Protein AF-A8T681-F1 (afdb_monomer)

Secondary structure (DSSP, 8-state):
------SS---HHHHHHHHHHS-HHHHHHHHHHHHHHHHHHHTTS--EEEEEETTEEEEEE----GGGS-GGGTHHHHHHHTT-

pLDDT: mean 75.8, std 19.45, range [38.16, 96.69]

Mean predicted aligned error: 12.93 Å

Nearest PDB structures (foldseek):
  7t4s-assembly1_B  TM=4.358E-01  e=4.184E+00  Human betaherpesvirus 5
  7vpg-assembly1_B  TM=3.154E-01  e=6.335E+00  Homo sapiens
  5t7z-assembly1_A  TM=2.646E-01  e=6.335E+00  Sorangium cellulosum

Solvent-accessible surface area (backbone atoms only — not comparable to full-atom values): 5468 Å² total; per-residue (Å²): 136,91,85,82,75,80,90,66,65,81,56,72,65,53,60,56,53,51,52,70,74,46,57,67,72,59,47,51,52,52,50,52,53,52,51,52,35,50,51,29,46,75,70,76,42,80,24,60,49,79,45,80,55,97,90,43,79,45,78,52,70,70,88,79,67,87,82,70,62,62,82,77,64,71,61,61,65,60,57,58,64,74,71,110

Structure (mmCIF, N/CA/C/O backbone):
data_AF-A8T681-F1
#
_entry.id   AF-A8T681-F1
#
loop_
_atom_site.group_PDB
_atom_site.id
_atom_site.type_symbol
_atom_site.label_atom_id
_atom_site.label_alt_id
_atom_site.label_comp_id
_atom_site.label_asym_id
_atom_site.label_entity_id
_atom_site.label_seq_id
_atom_site.pdbx_PDB_ins_code
_atom_site.Cartn_x
_atom_sit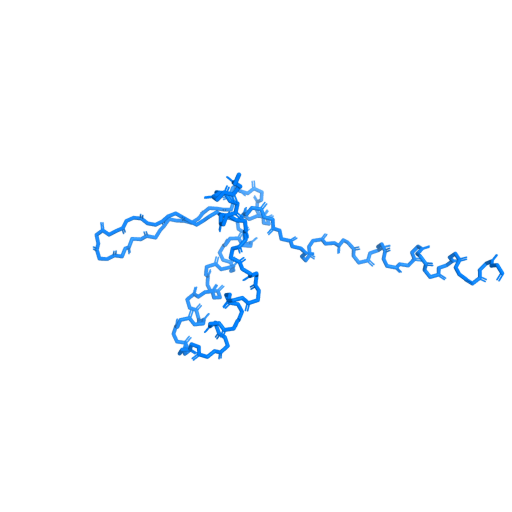e.Cartn_y
_atom_site.Cartn_z
_atom_site.occupancy
_atom_site.B_iso_or_equiv
_atom_site.auth_seq_id
_atom_site.auth_comp_id
_atom_site.auth_as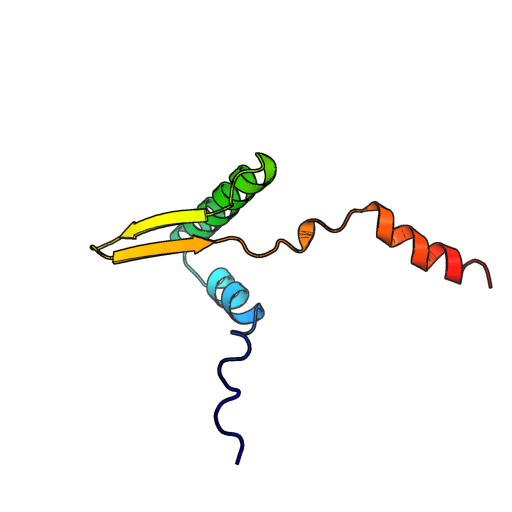ym_id
_atom_site.auth_atom_id
_atom_site.pdbx_PDB_model_num
ATOM 1 N N . MET A 1 1 ? 15.184 -33.594 12.217 1.00 38.16 1 MET A N 1
ATOM 2 C CA . MET A 1 1 ? 15.365 -32.686 11.062 1.00 38.16 1 MET A CA 1
ATOM 3 C C . MET A 1 1 ? 14.187 -31.723 11.016 1.00 38.16 1 MET A C 1
ATOM 5 O O . MET A 1 1 ? 13.087 -32.143 10.691 1.00 38.16 1 MET A O 1
ATOM 9 N N . LYS A 1 2 ? 14.389 -30.468 11.439 1.00 47.53 2 LYS A N 1
ATOM 10 C CA . LYS A 1 2 ? 13.392 -29.389 11.361 1.00 47.53 2 LYS A CA 1
ATOM 11 C C . LYS A 1 2 ? 13.455 -28.797 9.954 1.00 47.53 2 LYS A C 1
ATOM 13 O O . LYS A 1 2 ? 14.334 -27.991 9.682 1.00 47.53 2 LYS A O 1
ATOM 18 N N . VAL A 1 3 ? 12.577 -29.233 9.058 1.00 48.50 3 VAL A N 1
ATOM 19 C CA . VAL A 1 3 ? 12.514 -28.710 7.681 1.00 48.50 3 VAL A CA 1
ATOM 20 C C . VAL A 1 3 ? 11.140 -28.104 7.418 1.00 48.50 3 VAL A C 1
ATOM 22 O O . VAL A 1 3 ? 10.574 -28.333 6.371 1.00 48.50 3 VAL A O 1
ATOM 25 N N . ILE A 1 4 ? 10.556 -27.366 8.369 1.00 44.75 4 ILE A N 1
ATOM 26 C CA . ILE A 1 4 ? 9.396 -26.499 8.088 1.00 44.75 4 ILE A CA 1
ATOM 27 C C . ILE A 1 4 ? 9.419 -25.307 9.059 1.00 44.75 4 ILE A C 1
ATOM 29 O O . ILE A 1 4 ? 8.537 -25.118 9.885 1.00 44.75 4 ILE A O 1
ATOM 33 N N . GLU A 1 5 ? 10.487 -24.514 9.004 1.00 45.38 5 GLU A N 1
ATOM 34 C CA . GLU A 1 5 ? 10.558 -23.204 9.675 1.00 45.38 5 GLU A CA 1
ATOM 35 C C . GLU A 1 5 ? 10.913 -22.102 8.658 1.00 45.38 5 GLU A C 1
ATOM 37 O O . GLU A 1 5 ? 11.531 -21.098 8.987 1.00 45.38 5 GLU A O 1
ATOM 42 N N . ILE A 1 6 ? 10.535 -22.314 7.390 1.00 46.44 6 ILE A N 1
ATOM 43 C CA . ILE A 1 6 ? 10.849 -21.425 6.254 1.00 46.44 6 ILE A CA 1
ATOM 44 C C . ILE A 1 6 ? 9.683 -20.462 5.944 1.00 46.44 6 ILE A C 1
ATOM 46 O O . ILE A 1 6 ? 9.846 -19.500 5.208 1.00 46.44 6 ILE A O 1
ATOM 50 N N . ALA A 1 7 ? 8.524 -20.612 6.596 1.00 46.34 7 ALA A N 1
ATOM 51 C CA . ALA A 1 7 ? 7.437 -19.623 6.539 1.00 46.34 7 ALA A CA 1
ATOM 52 C C . ALA A 1 7 ? 7.627 -18.457 7.539 1.00 46.34 7 ALA A C 1
ATOM 54 O O . ALA A 1 7 ? 6.669 -17.788 7.925 1.00 46.34 7 ALA A O 1
ATOM 55 N N . ARG A 1 8 ? 8.855 -18.234 8.026 1.00 47.50 8 ARG A N 1
ATOM 56 C CA . ARG A 1 8 ? 9.168 -17.232 9.050 1.00 47.50 8 ARG A CA 1
ATOM 57 C C . ARG A 1 8 ? 9.817 -16.020 8.376 1.00 47.50 8 ARG A C 1
ATOM 59 O O . ARG A 1 8 ? 11.014 -16.024 8.131 1.00 47.50 8 ARG A O 1
ATOM 66 N N . LYS A 1 9 ? 8.988 -14.997 8.122 1.00 48.88 9 LYS A N 1
ATOM 67 C CA . LYS A 1 9 ? 9.316 -13.679 7.544 1.00 48.88 9 LYS A CA 1
ATOM 68 C C . LYS A 1 9 ? 9.862 -13.729 6.111 1.00 48.88 9 LYS A C 1
ATOM 70 O O . LYS A 1 9 ? 11.044 -13.970 5.897 1.00 48.88 9 LYS A O 1
ATOM 75 N N . MET A 1 10 ? 9.057 -13.299 5.133 1.00 46.34 10 MET A N 1
ATOM 76 C CA . MET A 1 10 ? 9.643 -12.439 4.096 1.00 46.34 10 MET A CA 1
ATOM 77 C C . MET A 1 10 ? 10.437 -11.363 4.845 1.00 46.34 10 MET A C 1
ATOM 79 O O . MET A 1 10 ? 9.874 -10.694 5.712 1.00 46.34 10 MET A O 1
ATOM 83 N N . ASN A 1 11 ? 11.749 -11.272 4.614 1.00 51.25 11 ASN A N 1
ATOM 84 C CA . ASN A 1 11 ? 12.563 -10.216 5.212 1.00 51.25 11 ASN A CA 1
ATOM 85 C C . ASN A 1 11 ? 11.861 -8.886 4.921 1.00 51.25 11 ASN A C 1
ATOM 87 O O . ASN A 1 11 ? 11.619 -8.598 3.756 1.00 51.25 11 ASN A O 1
ATOM 91 N N . ASN A 1 12 ? 11.522 -8.087 5.935 1.00 55.16 12 ASN A N 1
ATOM 92 C CA . ASN A 1 12 ? 10.865 -6.787 5.721 1.00 55.16 12 ASN A CA 1
ATOM 93 C C . ASN A 1 12 ? 11.661 -5.920 4.723 1.00 55.16 12 ASN A C 1
ATOM 95 O O . ASN A 1 12 ? 11.087 -5.251 3.870 1.00 55.16 12 ASN A O 1
ATOM 99 N N . ASN A 1 13 ? 12.988 -6.071 4.740 1.00 65.81 13 ASN A N 1
ATOM 100 C CA . ASN A 1 13 ? 13.920 -5.433 3.816 1.00 65.81 13 ASN A CA 1
ATOM 101 C C . ASN A 1 13 ? 13.687 -5.816 2.343 1.00 65.81 13 ASN A C 1
ATOM 103 O O . ASN A 1 13 ? 14.123 -5.096 1.457 1.00 65.81 13 ASN A O 1
ATOM 107 N N . LEU A 1 14 ? 13.055 -6.956 2.059 1.00 81.88 14 LEU A N 1
ATOM 108 C CA . LEU A 1 14 ? 12.846 -7.451 0.702 1.00 81.88 14 LEU A CA 1
ATOM 109 C C . LEU A 1 14 ? 11.779 -6.632 -0.033 1.00 81.88 14 LEU A C 1
ATOM 111 O O . LEU A 1 14 ? 11.985 -6.278 -1.188 1.00 81.88 14 LEU A O 1
ATOM 115 N N . LEU A 1 15 ? 10.672 -6.286 0.635 1.00 82.06 15 LEU A N 1
ATOM 116 C CA . LEU A 1 15 ? 9.655 -5.411 0.045 1.00 82.06 15 LEU A CA 1
ATOM 117 C C . LEU A 1 15 ? 10.236 -4.018 -0.223 1.00 82.06 15 LEU A C 1
ATOM 119 O O . LEU A 1 15 ? 10.065 -3.489 -1.314 1.00 82.06 15 LEU A O 1
ATOM 123 N N . GLU A 1 16 ? 10.972 -3.459 0.739 1.00 84.38 16 GLU A N 1
ATOM 124 C CA . GLU A 1 16 ? 11.647 -2.165 0.581 1.00 84.38 16 GLU A CA 1
ATOM 125 C C . GLU A 1 16 ? 12.658 -2.182 -0.572 1.00 84.38 16 GLU A C 1
ATOM 127 O O . GLU A 1 16 ? 12.686 -1.258 -1.382 1.00 84.38 16 GLU A O 1
ATOM 132 N N . GLN A 1 17 ? 13.449 -3.253 -0.699 1.00 88.69 17 GLN A N 1
ATOM 133 C CA . GLN A 1 17 ? 14.389 -3.428 -1.809 1.00 88.69 17 GLN A CA 1
ATOM 134 C C . GLN A 1 17 ? 13.676 -3.525 -3.158 1.00 88.69 17 GLN A C 1
ATOM 136 O O . GLN A 1 17 ? 14.105 -2.877 -4.112 1.00 88.69 17 GLN A O 1
ATOM 141 N N . TYR A 1 18 ? 12.579 -4.286 -3.247 1.00 90.56 18 TYR A N 1
ATOM 142 C CA . TYR A 1 18 ? 11.792 -4.366 -4.477 1.00 90.56 18 TYR A CA 1
ATOM 143 C C . TYR A 1 18 ? 11.174 -3.021 -4.838 1.00 90.56 18 TYR A C 1
ATOM 145 O O . TYR A 1 18 ? 11.260 -2.607 -5.990 1.00 90.56 18 TYR A O 1
ATOM 153 N N . LEU A 1 19 ? 10.611 -2.306 -3.863 1.00 89.19 19 LEU A N 1
ATOM 154 C CA . LEU A 1 19 ? 10.047 -0.985 -4.106 1.00 89.19 19 LEU A CA 1
ATOM 155 C C . LEU A 1 19 ? 11.113 0.040 -4.469 1.00 89.19 19 LEU A C 1
ATOM 157 O O . LEU A 1 19 ? 10.820 0.904 -5.279 1.00 89.19 19 LEU A O 1
ATOM 161 N N . ALA A 1 20 ? 12.346 -0.052 -3.967 1.00 90.69 20 ALA A N 1
ATOM 162 C CA . ALA A 1 20 ? 13.415 0.870 -4.353 1.00 90.69 20 ALA A CA 1
ATOM 163 C C . ALA A 1 20 ? 13.706 0.817 -5.866 1.00 90.69 20 ALA A C 1
ATOM 165 O O . ALA A 1 20 ? 13.849 1.865 -6.506 1.00 90.69 20 ALA A O 1
ATOM 166 N N . VAL A 1 21 ? 13.732 -0.391 -6.438 1.00 94.44 21 VAL A N 1
ATOM 167 C CA . VAL A 1 21 ? 14.052 -0.632 -7.857 1.00 94.44 21 VAL A CA 1
ATOM 168 C C . VAL A 1 21 ? 12.829 -0.726 -8.773 1.00 94.44 21 VAL A C 1
ATOM 170 O O . VAL A 1 21 ? 12.998 -0.808 -9.985 1.00 94.44 21 VAL A O 1
ATOM 173 N N . ALA A 1 22 ? 11.612 -0.717 -8.225 1.00 94.38 22 ALA A N 1
ATOM 174 C CA . ALA A 1 22 ? 10.384 -0.770 -9.010 1.00 94.38 22 ALA A CA 1
ATOM 175 C C . ALA A 1 22 ? 10.140 0.521 -9.810 1.00 94.38 22 ALA A C 1
ATOM 177 O O . ALA A 1 22 ? 10.578 1.616 -9.426 1.00 94.38 22 ALA A O 1
ATOM 178 N N . ASP A 1 23 ? 9.376 0.390 -10.892 1.00 96.69 23 ASP A N 1
ATOM 179 C CA . ASP A 1 23 ? 8.916 1.523 -11.689 1.00 96.69 23 ASP A CA 1
ATOM 180 C C . ASP A 1 23 ? 7.979 2.434 -10.882 1.00 96.69 23 ASP A C 1
ATOM 182 O O . ASP A 1 23 ? 7.286 1.995 -9.958 1.00 96.69 23 ASP A O 1
ATOM 186 N N . GLN A 1 24 ? 7.933 3.716 -11.257 1.00 93.94 24 GLN A N 1
ATOM 187 C CA . GLN A 1 24 ? 7.132 4.725 -10.558 1.00 93.94 24 GLN A CA 1
ATOM 188 C C . GLN A 1 24 ? 5.647 4.338 -10.396 1.00 93.94 24 GLN A C 1
ATOM 190 O O . GLN A 1 24 ? 5.155 4.454 -9.278 1.00 93.94 24 GLN A O 1
ATOM 195 N N . PRO A 1 25 ? 4.953 3.762 -11.402 1.00 95.56 25 PRO A N 1
ATOM 196 C CA . PRO A 1 25 ? 3.554 3.356 -11.238 1.00 95.56 25 PRO A CA 1
ATOM 197 C C . PRO A 1 25 ? 3.327 2.330 -10.118 1.00 95.56 25 PRO A C 1
ATOM 199 O O . PRO A 1 25 ? 2.297 2.353 -9.452 1.00 95.56 25 PRO A O 1
ATOM 202 N N . VAL A 1 26 ? 4.291 1.436 -9.875 1.00 93.69 26 VAL A N 1
ATOM 203 C CA . VAL A 1 26 ? 4.201 0.448 -8.787 1.00 93.69 26 VAL A CA 1
ATOM 204 C C . VAL A 1 26 ? 4.387 1.126 -7.430 1.00 93.69 26 VAL A C 1
ATOM 206 O O . VAL A 1 26 ? 3.692 0.795 -6.470 1.00 93.69 26 VAL A O 1
ATOM 209 N N . LYS A 1 27 ? 5.312 2.088 -7.347 1.00 94.06 27 LYS A N 1
ATOM 210 C CA . LYS A 1 27 ? 5.537 2.895 -6.141 1.00 94.06 27 LYS A CA 1
ATOM 211 C C . LYS A 1 27 ? 4.304 3.724 -5.795 1.00 94.06 27 LYS A C 1
ATOM 213 O O . LYS A 1 27 ? 3.891 3.713 -4.639 1.00 94.06 27 LYS A O 1
ATOM 218 N N . ASP A 1 28 ? 3.709 4.376 -6.790 1.00 95.50 28 ASP A N 1
ATOM 219 C CA . ASP A 1 28 ? 2.507 5.198 -6.627 1.00 95.50 28 ASP A CA 1
ATOM 220 C C . ASP A 1 28 ? 1.331 4.343 -6.148 1.00 95.50 28 ASP A C 1
ATOM 222 O O . ASP A 1 28 ? 0.700 4.664 -5.144 1.00 95.50 28 ASP A O 1
ATOM 226 N N . PHE A 1 29 ? 1.118 3.181 -6.773 1.00 93.31 29 PHE A N 1
ATOM 227 C CA . PHE A 1 29 ? 0.099 2.230 -6.334 1.00 93.31 29 PHE A CA 1
ATOM 228 C C . PHE A 1 29 ? 0.292 1.798 -4.872 1.00 93.31 29 PHE A C 1
ATOM 230 O O . PHE A 1 29 ? -0.651 1.796 -4.081 1.00 93.31 29 PHE A O 1
ATOM 237 N N . MET A 1 30 ? 1.522 1.459 -4.474 1.00 92.69 30 MET A N 1
ATOM 238 C CA . MET A 1 30 ? 1.800 1.085 -3.086 1.00 92.69 30 MET A CA 1
ATOM 239 C C . MET A 1 30 ? 1.621 2.251 -2.109 1.00 92.69 30 MET A C 1
ATOM 241 O O . MET A 1 30 ? 1.188 2.024 -0.978 1.00 92.69 30 MET A O 1
ATOM 245 N N . ALA A 1 31 ? 1.919 3.484 -2.526 1.00 92.38 31 ALA A N 1
ATOM 246 C CA . ALA A 1 31 ? 1.654 4.676 -1.729 1.00 92.38 31 ALA A CA 1
ATOM 247 C C . ALA A 1 31 ? 0.145 4.871 -1.508 1.00 92.38 31 ALA A C 1
ATOM 249 O O . ALA A 1 31 ? -0.272 5.052 -0.366 1.00 92.38 31 ALA A O 1
ATOM 250 N N . GLU A 1 32 ? -0.674 4.736 -2.555 1.00 94.25 32 GLU A N 1
ATOM 251 C CA . GLU A 1 32 ? -2.139 4.823 -2.462 1.00 94.25 32 GLU A CA 1
ATOM 252 C C . GLU A 1 32 ? -2.735 3.738 -1.552 1.00 94.25 32 GLU A C 1
ATOM 254 O O . GLU A 1 32 ? -3.619 4.019 -0.735 1.00 94.25 32 GLU A O 1
ATOM 259 N N . VAL A 1 33 ? -2.230 2.502 -1.645 1.00 92.81 33 VAL A N 1
ATOM 260 C CA . VAL A 1 33 ? -2.622 1.390 -0.764 1.00 92.81 33 VAL A CA 1
ATOM 261 C C . VAL A 1 33 ? -2.344 1.735 0.701 1.00 92.81 33 VAL A C 1
ATOM 263 O O . VAL A 1 33 ? -3.231 1.611 1.548 1.00 92.81 33 VAL A O 1
ATOM 266 N N . LEU A 1 34 ? -1.127 2.192 1.010 1.00 90.75 34 LEU A N 1
ATOM 267 C CA . LEU A 1 34 ? -0.729 2.536 2.376 1.00 90.75 34 LEU A CA 1
ATOM 268 C C . LEU A 1 34 ? -1.485 3.758 2.910 1.00 90.75 34 LEU A C 1
ATOM 270 O O . LEU A 1 34 ? -1.881 3.764 4.076 1.00 90.75 34 LEU A O 1
ATOM 274 N N . GLU A 1 35 ? -1.719 4.767 2.073 1.00 91.31 35 GLU A N 1
ATOM 275 C CA . GLU A 1 35 ? -2.490 5.953 2.442 1.00 91.31 35 GLU A CA 1
ATOM 276 C C . GLU A 1 35 ? -3.945 5.590 2.761 1.00 91.31 35 GLU A C 1
ATOM 278 O O . GLU A 1 35 ? -4.476 6.016 3.789 1.00 91.31 35 GLU A O 1
ATOM 283 N N . SER A 1 36 ? -4.577 4.762 1.925 1.00 92.81 36 SER A N 1
ATOM 284 C CA . SER A 1 36 ? -5.965 4.325 2.113 1.00 92.81 36 SER A CA 1
ATOM 285 C C . SER A 1 36 ? -6.141 3.554 3.422 1.00 92.81 36 SER A C 1
ATOM 287 O O . SER A 1 36 ? -7.028 3.864 4.219 1.00 92.81 36 SER A O 1
ATOM 289 N N . LEU A 1 37 ? -5.239 2.607 3.695 1.00 92.62 37 LEU A N 1
ATOM 290 C CA . LEU A 1 37 ? -5.216 1.853 4.951 1.00 92.62 37 LEU A CA 1
ATOM 291 C C . LEU A 1 37 ? -4.951 2.761 6.164 1.00 92.62 37 LEU A C 1
ATOM 293 O O . LEU A 1 37 ? -5.556 2.587 7.223 1.00 92.62 37 LEU A O 1
ATOM 297 N N . GLY A 1 38 ? -4.062 3.747 6.013 1.00 88.38 38 GLY A N 1
ATOM 298 C CA . GLY A 1 38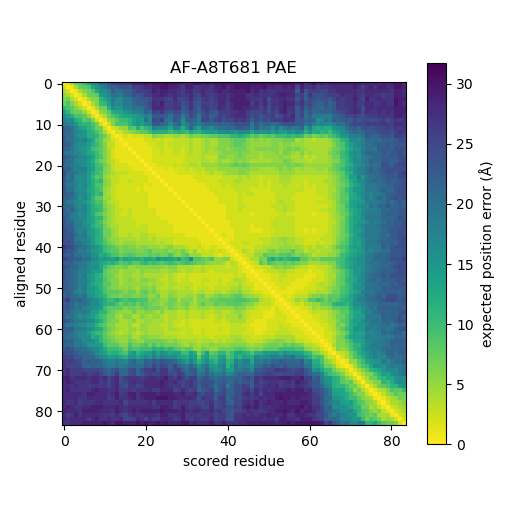 ? -3.771 4.745 7.040 1.00 88.38 38 GLY A CA 1
ATOM 299 C C . GLY A 1 38 ? -4.993 5.592 7.398 1.00 88.38 38 GLY A C 1
ATOM 300 O O . GLY A 1 38 ? -5.289 5.757 8.582 1.00 88.38 38 GLY A O 1
ATOM 301 N N . LYS A 1 39 ? -5.742 6.064 6.392 1.00 89.38 39 LYS A N 1
ATOM 302 C CA . LYS A 1 39 ? -6.985 6.831 6.584 1.00 89.38 39 LYS A CA 1
ATOM 303 C C . LYS A 1 39 ? -8.046 6.017 7.319 1.00 89.38 39 LYS A C 1
ATOM 305 O O . LYS A 1 39 ? -8.554 6.479 8.337 1.00 89.38 39 LYS A O 1
ATOM 310 N N . GLN A 1 40 ? -8.308 4.784 6.879 1.00 90.25 40 GLN A N 1
ATOM 311 C CA . GLN A 1 40 ? -9.272 3.891 7.538 1.00 90.25 40 GLN A CA 1
ATOM 312 C C . GLN A 1 40 ? -8.930 3.677 9.017 1.00 90.25 40 GLN A C 1
ATOM 314 O O . GLN A 1 40 ? -9.795 3.798 9.883 1.00 90.25 40 GLN A O 1
ATOM 319 N N . LYS A 1 41 ? -7.648 3.442 9.323 1.00 85.75 41 LYS A N 1
ATOM 320 C CA . LYS A 1 41 ? -7.171 3.307 10.703 1.00 85.75 41 LYS A CA 1
ATOM 321 C C . LYS A 1 41 ? -7.400 4.583 11.525 1.00 85.75 41 LYS A C 1
ATOM 323 O O . LYS A 1 41 ? -7.837 4.490 12.672 1.00 85.75 41 LYS A O 1
ATOM 328 N N . SER A 1 42 ? -7.107 5.762 10.971 1.00 83.75 42 SER A N 1
ATOM 329 C CA . SER A 1 42 ? -7.346 7.053 11.639 1.00 83.75 42 SER A CA 1
ATOM 330 C C . SER A 1 42 ? -8.828 7.319 11.909 1.00 83.75 42 SER A C 1
ATOM 332 O O . SER A 1 42 ? -9.164 7.948 12.909 1.00 83.75 42 SER A O 1
ATOM 334 N N . GLU A 1 43 ? -9.710 6.802 11.060 1.00 87.88 43 GLU A N 1
ATOM 335 C CA . GLU A 1 43 ? -11.165 6.909 11.190 1.00 87.88 43 GLU A CA 1
ATOM 336 C C . GLU A 1 43 ? -11.780 5.811 12.078 1.00 87.88 43 GLU A C 1
ATOM 338 O O . GLU A 1 43 ? -13.000 5.670 12.130 1.00 87.88 43 GLU A O 1
ATOM 343 N N . MET A 1 44 ? -10.955 5.035 12.797 1.00 80.75 44 MET A N 1
ATOM 344 C CA . MET A 1 44 ? -11.369 3.884 13.619 1.00 80.75 44 MET A CA 1
ATOM 345 C C . MET A 1 44 ? -12.124 2.795 12.838 1.00 80.75 44 MET A C 1
ATOM 347 O O . MET A 1 44 ? -12.845 1.988 13.427 1.00 80.75 44 MET A O 1
ATOM 351 N N . GLN A 1 45 ? -11.944 2.750 11.520 1.00 85.25 45 GLN A N 1
ATOM 352 C CA . GLN A 1 45 ? -12.434 1.671 10.672 1.00 85.25 45 GLN A CA 1
ATOM 353 C C . GLN A 1 45 ? -11.420 0.522 10.656 1.00 85.25 45 GLN A C 1
ATOM 355 O O . GLN A 1 45 ? -10.235 0.711 10.950 1.00 85.25 45 GLN A O 1
ATOM 360 N N . GLU A 1 46 ? -11.869 -0.681 10.295 1.00 88.94 46 GLU A N 1
ATOM 361 C CA . GLU A 1 46 ? -10.940 -1.777 10.018 1.00 88.94 46 GLU A CA 1
ATO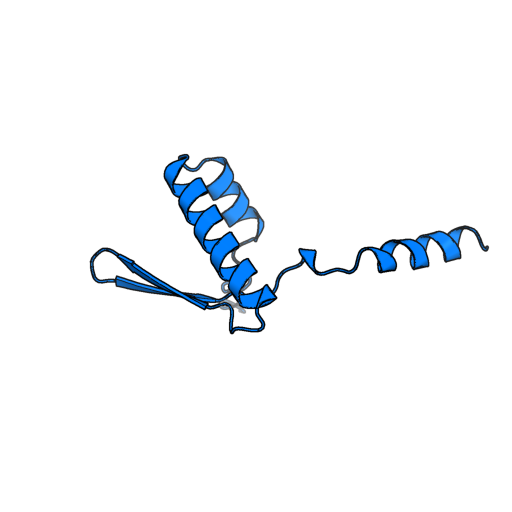M 362 C C . GLU A 1 46 ? -10.093 -1.403 8.787 1.00 88.94 46 GLU A C 1
ATOM 364 O O . GLU A 1 46 ? -10.661 -1.152 7.722 1.00 88.94 46 GLU A O 1
ATOM 369 N N . PRO A 1 47 ? -8.753 -1.338 8.898 1.00 92.19 47 PRO A N 1
ATOM 370 C CA . PRO A 1 47 ? -7.904 -0.955 7.782 1.00 92.19 47 PRO A CA 1
ATOM 371 C C . PRO A 1 47 ? -7.711 -2.156 6.849 1.00 92.19 47 PRO A C 1
ATOM 373 O O . PRO A 1 47 ? -6.757 -2.934 6.971 1.00 92.19 47 PRO A O 1
ATOM 376 N N . LEU A 1 48 ? -8.668 -2.310 5.941 1.00 94.12 48 LEU A N 1
ATOM 377 C CA . LEU A 1 48 ? -8.777 -3.368 4.950 1.00 94.12 48 LEU A CA 1
ATOM 378 C C . LEU A 1 48 ? -9.159 -2.746 3.605 1.00 94.12 48 LEU A C 1
ATOM 380 O O . LEU A 1 48 ? -10.136 -2.001 3.499 1.00 94.12 48 LEU A O 1
ATOM 384 N N . ILE A 1 49 ? -8.415 -3.104 2.564 1.00 93.81 49 ILE A N 1
ATOM 385 C CA . ILE A 1 49 ? -8.761 -2.773 1.183 1.00 93.81 49 ILE A CA 1
ATOM 386 C C . ILE A 1 49 ? -8.969 -4.049 0.371 1.00 93.81 49 ILE A C 1
ATOM 388 O O . ILE A 1 49 ? -8.298 -5.065 0.576 1.00 93.81 49 ILE A O 1
ATOM 392 N N . THR A 1 50 ? -9.881 -3.958 -0.589 1.00 93.81 50 THR A N 1
ATOM 393 C CA . THR A 1 50 ? -10.222 -5.037 -1.511 1.00 93.81 50 THR A CA 1
ATOM 394 C C . THR A 1 50 ? -9.950 -4.553 -2.928 1.00 93.81 50 THR A C 1
ATOM 396 O O . THR A 1 50 ? -10.491 -3.538 -3.366 1.00 93.81 50 THR A O 1
ATOM 399 N N . LEU A 1 51 ? -9.096 -5.272 -3.646 1.00 91.69 51 LEU A N 1
ATOM 400 C CA . LEU A 1 51 ? -8.614 -4.923 -4.974 1.00 91.69 51 LEU A CA 1
ATOM 401 C C . LEU A 1 51 ? -9.060 -5.987 -5.976 1.00 91.69 51 LEU A C 1
ATOM 403 O O . LEU A 1 51 ? -8.925 -7.184 -5.727 1.00 91.69 51 LEU A O 1
ATOM 407 N N . HIS A 1 52 ? -9.554 -5.543 -7.128 1.00 92.69 52 HIS A N 1
ATOM 408 C CA . HIS A 1 52 ? -9.939 -6.415 -8.234 1.00 92.69 52 HIS A CA 1
ATOM 409 C C . HIS A 1 52 ? -9.003 -6.178 -9.415 1.00 92.69 52 HIS A C 1
ATOM 411 O O . HIS A 1 52 ? -8.912 -5.059 -9.917 1.00 92.69 52 HIS A O 1
ATOM 417 N N . TYR A 1 53 ? -8.324 -7.224 -9.882 1.00 86.81 53 TYR A N 1
ATOM 418 C CA . TYR A 1 53 ? -7.391 -7.114 -11.002 1.00 86.81 53 TYR A CA 1
ATOM 419 C C . TYR A 1 53 ? -7.349 -8.412 -11.807 1.00 86.81 53 TYR A C 1
ATOM 421 O O . TYR A 1 53 ? -7.093 -9.474 -11.251 1.00 86.81 53 TYR A O 1
ATOM 429 N N . PHE A 1 54 ? -7.614 -8.345 -13.117 1.00 90.44 54 PHE A N 1
ATOM 430 C CA . PHE A 1 54 ? -7.611 -9.511 -14.023 1.00 90.44 54 PHE A CA 1
ATOM 431 C C . PHE A 1 54 ? -8.461 -10.701 -13.525 1.00 90.44 54 PHE A C 1
ATOM 433 O O . PHE A 1 54 ? -8.097 -11.862 -13.687 1.00 90.44 54 PHE A O 1
ATOM 440 N N . GLY A 1 55 ? -9.604 -10.414 -12.893 1.00 91.38 55 GLY A N 1
ATOM 441 C CA . GLY A 1 55 ? -10.484 -11.439 -12.317 1.00 91.38 55 GLY A CA 1
ATOM 442 C C . GLY A 1 55 ? -9.991 -12.034 -10.993 1.00 91.38 55 GLY A C 1
ATOM 443 O O . GLY A 1 55 ? -10.694 -12.849 -10.403 1.00 91.38 55 GLY A O 1
ATOM 444 N N . ALA A 1 56 ? -8.825 -11.613 -10.498 1.00 94.06 56 ALA A N 1
ATOM 445 C CA . ALA A 1 56 ? -8.379 -11.908 -9.147 1.00 94.06 56 ALA A CA 1
ATOM 446 C C . ALA A 1 56 ? -8.981 -10.907 -8.153 1.00 94.06 56 ALA A C 1
ATOM 448 O O . ALA A 1 56 ? -9.066 -9.706 -8.429 1.00 94.06 56 ALA A O 1
ATOM 449 N N . LEU A 1 57 ? -9.360 -11.429 -6.989 1.00 94.75 57 LEU A N 1
ATOM 450 C CA . LEU A 1 57 ? -9.751 -10.663 -5.815 1.00 94.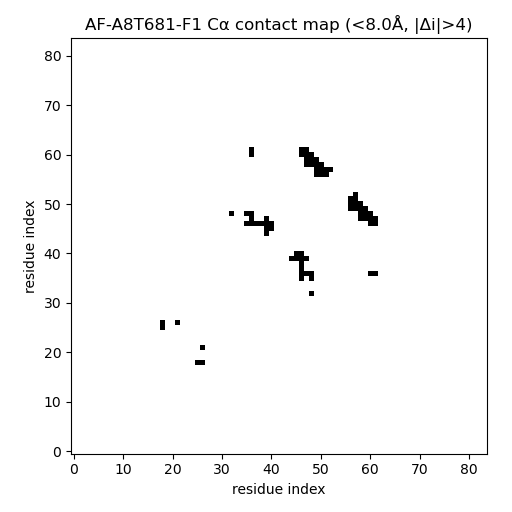75 57 LEU A CA 1
ATOM 451 C C . LEU A 1 57 ? -8.615 -10.730 -4.793 1.00 94.75 57 LEU A C 1
ATOM 453 O O . LEU A 1 57 ? -8.252 -11.818 -4.349 1.00 94.75 57 LEU A O 1
ATOM 457 N N . LEU A 1 58 ? -8.045 -9.577 -4.451 1.00 92.75 58 LEU A N 1
ATOM 458 C CA . LEU A 1 58 ? -6.966 -9.440 -3.478 1.00 92.75 58 LEU A CA 1
ATOM 459 C C . LEU A 1 58 ? -7.456 -8.633 -2.277 1.00 92.75 58 LEU A C 1
ATOM 461 O O . LEU A 1 58 ? -7.985 -7.536 -2.432 1.00 92.75 58 LEU A O 1
ATOM 465 N N . GLU A 1 59 ? -7.216 -9.151 -1.079 1.00 94.19 59 GLU A N 1
ATOM 466 C CA . GLU A 1 59 ? -7.458 -8.438 0.174 1.00 94.19 59 GLU A CA 1
ATOM 467 C C . GLU A 1 59 ? -6.129 -8.059 0.824 1.00 94.19 59 GLU A C 1
ATOM 469 O O . GLU A 1 59 ? -5.232 -8.895 0.970 1.00 94.19 59 GLU A O 1
ATOM 474 N N . VAL A 1 60 ? -6.003 -6.796 1.233 1.00 91.75 60 VAL A N 1
ATOM 475 C CA . VAL A 1 60 ? -4.826 -6.287 1.944 1.00 91.75 60 VAL A CA 1
ATOM 476 C C . VAL A 1 60 ? -5.284 -5.656 3.252 1.00 91.75 60 VAL A C 1
ATOM 478 O O . VAL A 1 60 ? -6.028 -4.678 3.248 1.00 91.75 60 VAL A O 1
ATOM 481 N N . ARG A 1 61 ? -4.827 -6.216 4.377 1.00 92.81 61 ARG A N 1
ATOM 482 C CA . ARG A 1 61 ? -5.130 -5.737 5.732 1.00 92.81 61 ARG A CA 1
ATOM 483 C C . ARG A 1 61 ? -3.887 -5.143 6.381 1.00 92.81 61 ARG A C 1
ATOM 485 O O . ARG A 1 61 ? -2.837 -5.788 6.418 1.00 92.81 61 ARG A O 1
ATOM 492 N N . LEU A 1 62 ? -4.022 -3.962 6.976 1.00 90.25 62 LEU A N 1
ATOM 493 C CA . LEU A 1 62 ? -2.983 -3.395 7.831 1.00 90.25 62 LEU A CA 1
ATOM 494 C C . LEU A 1 62 ? -3.041 -4.046 9.219 1.00 90.25 62 LEU A C 1
ATOM 496 O O . LEU A 1 62 ? -3.995 -3.860 9.968 1.00 90.25 62 LEU A O 1
ATOM 500 N N . VAL A 1 63 ? -2.005 -4.810 9.569 1.00 87.44 63 VAL A N 1
ATOM 501 C CA . VAL A 1 63 ? -1.928 -5.528 10.857 1.00 87.44 63 VAL A CA 1
ATOM 502 C C . VAL A 1 63 ? -1.349 -4.647 11.966 1.00 87.44 63 VAL A C 1
ATOM 504 O O . VAL A 1 63 ? -1.815 -4.677 13.102 1.00 87.44 63 VAL A O 1
ATOM 507 N N . SER A 1 64 ? -0.319 -3.865 11.646 1.00 81.50 64 SER A N 1
ATOM 508 C CA . SER A 1 64 ? 0.374 -2.990 12.593 1.00 81.50 64 SER A CA 1
ATOM 509 C C . SER A 1 64 ? 1.096 -1.868 11.859 1.00 81.50 64 SER A C 1
ATOM 511 O O . SER A 1 64 ? 1.559 -2.063 10.736 1.00 81.50 64 SER A O 1
ATOM 513 N N . PHE A 1 65 ? 1.249 -0.717 12.511 1.00 80.56 65 PHE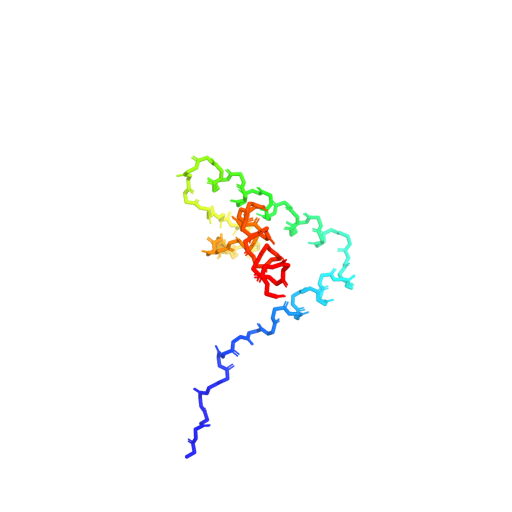 A N 1
ATOM 514 C CA . PHE A 1 65 ? 2.021 0.405 11.986 1.00 80.56 65 PHE A CA 1
ATOM 515 C C . PHE A 1 65 ? 3.044 0.862 13.032 1.00 80.56 65 PHE A C 1
ATOM 517 O O . PHE A 1 65 ? 2.678 1.416 14.067 1.00 80.56 65 PHE A O 1
ATOM 524 N N . ASP A 1 66 ? 4.333 0.636 12.769 1.00 72.31 66 ASP A N 1
ATOM 525 C CA . ASP A 1 66 ? 5.411 0.917 13.735 1.00 72.31 66 ASP A CA 1
ATOM 526 C C . ASP A 1 66 ? 5.641 2.420 13.996 1.00 72.31 66 ASP A C 1
ATOM 528 O O . ASP A 1 66 ? 6.320 2.785 14.964 1.00 72.31 66 ASP A O 1
ATOM 532 N N . GLY A 1 67 ? 5.064 3.291 13.160 1.00 65.06 67 GLY A N 1
ATOM 533 C CA . GLY A 1 67 ? 5.108 4.750 13.301 1.00 65.06 67 GLY A CA 1
ATOM 534 C C . GLY A 1 67 ? 4.198 5.319 14.395 1.00 65.06 67 GLY A C 1
ATOM 535 O O . GLY A 1 67 ? 4.333 6.489 14.735 1.00 65.06 67 GLY A O 1
ATOM 536 N N . ASP A 1 68 ? 3.331 4.505 15.006 1.00 60.59 68 ASP A N 1
ATOM 537 C CA . ASP A 1 68 ? 2.442 4.934 16.099 1.00 60.59 68 ASP A CA 1
ATOM 538 C C . ASP A 1 68 ? 3.148 5.070 17.447 1.00 60.59 68 ASP A C 1
ATOM 540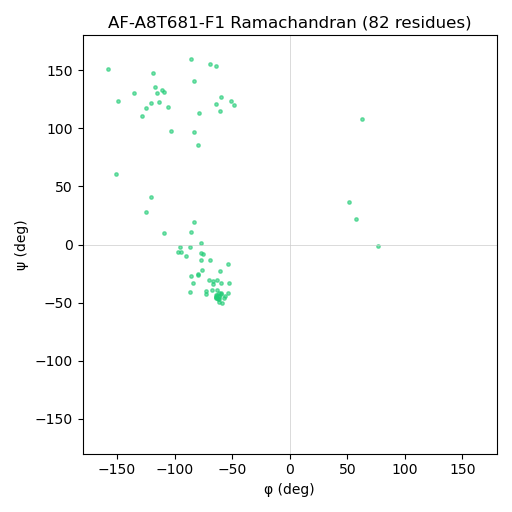 O O . ASP A 1 68 ? 2.505 5.359 18.460 1.00 60.59 68 ASP A O 1
ATOM 544 N N . ARG A 1 69 ? 4.465 4.834 17.512 1.00 51.88 69 ARG A N 1
ATOM 545 C CA . ARG A 1 69 ? 5.199 5.031 18.758 1.00 51.88 69 ARG A CA 1
ATOM 546 C C . ARG A 1 69 ? 5.074 6.498 19.164 1.00 51.88 69 ARG A C 1
ATOM 548 O O . ARG A 1 69 ? 5.616 7.362 18.477 1.00 51.88 69 ARG A O 1
ATOM 555 N N . PRO A 1 70 ? 4.411 6.797 20.293 1.00 50.38 70 PRO A N 1
ATOM 556 C CA . PRO A 1 70 ? 4.268 8.170 20.707 1.00 50.38 70 PRO A CA 1
ATOM 557 C C . PRO A 1 70 ? 5.648 8.793 20.925 1.00 50.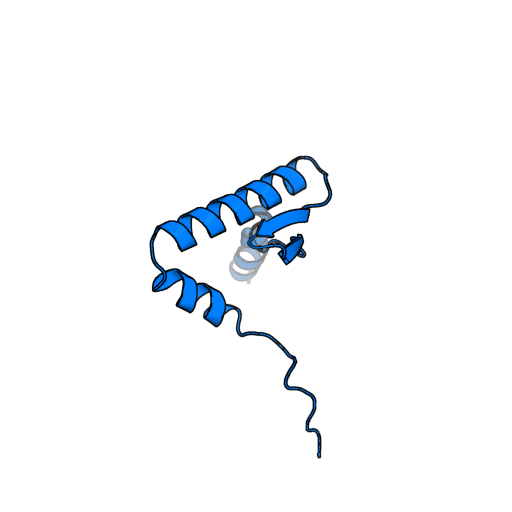38 70 PRO A C 1
ATOM 559 O O . PRO A 1 70 ? 6.459 8.273 21.701 1.00 50.38 70 PRO A O 1
ATOM 562 N N . ALA A 1 71 ? 5.884 9.938 20.283 1.00 51.94 71 ALA A N 1
ATOM 563 C CA . ALA A 1 71 ? 7.122 10.712 20.377 1.00 51.94 71 ALA A CA 1
ATOM 564 C C . ALA A 1 71 ? 7.534 11.050 21.830 1.00 51.94 71 ALA A C 1
ATOM 566 O O . ALA A 1 71 ? 8.694 11.354 22.095 1.00 51.94 71 ALA A O 1
ATOM 567 N N . TYR A 1 72 ? 6.624 10.930 22.805 1.00 50.53 72 TYR A N 1
ATOM 568 C CA . TYR A 1 72 ? 6.899 11.185 24.220 1.00 50.53 72 TYR A CA 1
ATOM 569 C C . TYR A 1 72 ? 7.662 10.069 24.960 1.00 50.53 72 TYR A C 1
ATOM 571 O O . TYR A 1 72 ? 8.050 10.276 26.110 1.00 50.53 72 TYR A O 1
ATOM 579 N N . LYS A 1 73 ? 7.909 8.891 24.362 1.00 48.59 73 LYS A N 1
ATOM 580 C CA . LYS A 1 73 ? 8.665 7.814 25.043 1.00 48.59 73 LYS A CA 1
ATOM 581 C C . LYS A 1 73 ? 10.180 7.839 24.823 1.00 48.59 73 LYS A C 1
ATOM 583 O O . LYS A 1 73 ? 10.878 7.150 25.554 1.00 48.59 73 LYS A O 1
ATOM 588 N N . GLN A 1 74 ? 10.710 8.664 23.917 1.00 49.84 74 GLN A N 1
ATOM 589 C CA . GLN A 1 74 ? 12.168 8.752 23.708 1.00 49.84 74 GLN A CA 1
ATOM 590 C C . GLN A 1 74 ? 12.904 9.562 24.795 1.00 49.84 74 GLN A C 1
ATOM 592 O O . GLN A 1 74 ? 14.122 9.465 24.918 1.00 49.84 74 GLN A O 1
ATOM 597 N N . ASN A 1 75 ? 12.178 10.317 25.628 1.00 51.28 75 ASN A N 1
ATOM 598 C CA . ASN A 1 75 ? 12.769 11.161 26.674 1.00 51.28 75 ASN A CA 1
ATOM 599 C C . ASN A 1 75 ? 12.835 10.513 28.066 1.00 51.28 75 ASN A C 1
ATOM 601 O O . ASN A 1 75 ? 13.352 11.140 28.981 1.00 51.28 75 ASN A O 1
ATOM 605 N N . LYS A 1 76 ? 12.342 9.283 28.279 1.00 49.34 76 LYS A N 1
ATOM 606 C CA . LYS A 1 76 ? 12.473 8.629 29.600 1.00 49.34 76 LYS A CA 1
ATOM 607 C C . LYS A 1 76 ? 13.796 7.889 29.788 1.00 49.34 76 LYS A C 1
ATOM 609 O O . LYS A 1 76 ? 14.268 7.805 30.918 1.00 49.34 76 LYS A O 1
ATOM 614 N N . ASP A 1 77 ? 14.401 7.420 28.700 1.00 50.97 77 ASP A N 1
ATOM 615 C CA . ASP A 1 77 ? 15.651 6.659 28.770 1.00 50.97 77 ASP A CA 1
ATOM 616 C C . ASP A 1 77 ? 16.881 7.581 28.838 1.00 50.97 77 ASP A C 1
ATOM 618 O O . ASP A 1 77 ? 17.799 7.307 29.602 1.00 50.97 77 ASP A O 1
ATOM 622 N N . LYS A 1 78 ? 16.850 8.756 28.185 1.00 51.41 78 LYS A N 1
ATOM 623 C CA . LYS A 1 78 ? 17.923 9.767 28.308 1.00 51.41 78 LYS A CA 1
ATOM 624 C C . LYS A 1 78 ? 17.974 10.463 29.673 1.00 51.41 78 LYS A C 1
ATOM 626 O O . LYS A 1 78 ? 19.042 10.859 30.122 1.00 51.41 78 LYS A O 1
ATOM 631 N N . VAL A 1 79 ? 16.834 10.617 30.351 1.00 57.47 79 VAL A N 1
ATOM 632 C CA . VAL A 1 79 ? 16.778 11.306 31.656 1.00 57.47 79 VAL A CA 1
ATOM 633 C C . VAL A 1 79 ? 17.317 10.422 32.790 1.00 57.47 79 VAL A C 1
ATOM 635 O O . VAL A 1 79 ? 17.772 10.947 33.799 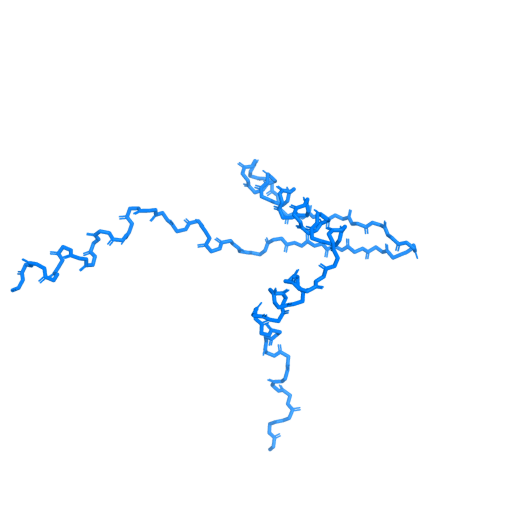1.00 57.47 79 VAL A O 1
ATOM 638 N N . LYS A 1 80 ? 17.333 9.091 32.625 1.00 53.69 80 LYS A N 1
ATOM 639 C CA . LYS A 1 80 ? 17.943 8.173 33.604 1.00 53.69 80 LYS A CA 1
ATOM 640 C C . LYS A 1 80 ? 19.466 8.072 33.494 1.00 53.69 80 LYS A C 1
ATOM 642 O O . LYS A 1 80 ? 20.102 7.772 34.494 1.00 53.69 80 LYS A O 1
ATOM 647 N N . GLU A 1 81 ? 20.043 8.330 32.324 1.00 52.19 81 GLU A N 1
ATOM 648 C CA . GLU A 1 81 ? 21.499 8.292 32.116 1.00 52.19 81 GLU A CA 1
ATOM 649 C C . GLU A 1 81 ? 22.198 9.565 32.624 1.00 52.19 81 GLU A C 1
ATOM 651 O O . GLU A 1 81 ? 23.350 9.518 33.030 1.00 52.19 81 GLU A O 1
ATOM 656 N N . LEU A 1 82 ? 21.480 10.691 32.687 1.00 54.38 82 LEU A N 1
ATOM 657 C CA . LEU A 1 82 ? 21.972 11.960 33.245 1.00 54.38 82 LEU A CA 1
ATOM 658 C C . LEU A 1 82 ? 21.781 12.084 34.769 1.00 54.38 82 LEU A C 1
ATOM 660 O O . LEU A 1 82 ? 22.147 13.106 35.346 1.00 54.38 82 LEU A O 1
ATOM 664 N N . ALA A 1 83 ? 21.164 11.086 35.408 1.00 57.38 83 ALA A N 1
ATOM 665 C CA . ALA A 1 83 ? 20.849 11.082 36.838 1.00 57.38 83 ALA A CA 1
ATOM 666 C C . ALA A 1 83 ? 21.697 10.089 37.660 1.00 57.38 83 ALA A C 1
ATOM 668 O O . ALA A 1 83 ? 21.387 9.885 38.834 1.00 57.38 83 ALA A O 1
ATOM 669 N N . ASN A 1 84 ? 22.740 9.496 37.062 1.00 50.03 84 ASN A N 1
ATOM 670 C CA . ASN A 1 84 ? 23.749 8.678 37.744 1.00 50.03 84 ASN A CA 1
ATOM 671 C C . ASN A 1 84 ? 25.133 9.317 37.641 1.00 50.03 84 ASN A C 1
ATOM 673 O O . ASN A 1 84 ? 25.512 9.698 36.512 1.00 50.03 84 ASN A O 1
#

Foldseek 3Di:
DPPPPVVPDPDPVVVVVCLVPDDPVVVVVVVVLVVQLVVCVVVVHFSKDWDADPNDIDIDGDPDDPVPPPPVPVPPVVVVVVVD

Radius of gyration: 18.84 Å; Cα contacts (8 Å, |Δi|>4): 38; chains: 1; bounding box: 36×45×52 Å

Sequence (84 aa):
MKVIEIARKMNNNLLEQYLAVADQPVKDFMAEVLESLGKQKSEMQEPLITLHYFGALLEVRLVSFDGDRPAYKQNKDKVKELAN